Protein AF-A0A8T0J6B4-F1 (afdb_monomer)

Structure (mmCIF, N/CA/C/O backbone):
data_AF-A0A8T0J6B4-F1
#
_entry.id   AF-A0A8T0J6B4-F1
#
loop_
_atom_site.group_PDB
_atom_site.id
_atom_site.type_symbol
_atom_site.label_atom_id
_atom_site.label_alt_id
_atom_site.label_comp_id
_atom_site.label_asym_id
_atom_site.label_entity_id
_atom_site.label_seq_id
_atom_site.pdbx_PDB_ins_code
_atom_site.Cartn_x
_atom_site.Cartn_y
_atom_site.Cartn_z
_atom_site.occupancy
_atom_site.B_iso_or_equiv
_atom_site.auth_seq_id
_atom_site.auth_comp_id
_atom_site.auth_asym_id
_atom_site.auth_atom_id
_atom_site.pdbx_PDB_model_num
ATOM 1 N N . MET A 1 1 ? 11.870 6.674 -23.274 1.00 47.34 1 MET A N 1
ATOM 2 C CA . MET A 1 1 ? 11.902 7.677 -22.188 1.00 47.34 1 MET A CA 1
ATOM 3 C C . MET A 1 1 ? 10.990 7.134 -21.098 1.00 47.34 1 MET A C 1
ATOM 5 O O . MET A 1 1 ? 9.837 6.873 -21.409 1.00 47.34 1 MET A O 1
ATOM 9 N N . GLY A 1 2 ? 11.515 6.790 -19.918 1.00 70.38 2 GLY A N 1
ATOM 10 C CA . GLY A 1 2 ? 10.687 6.239 -18.832 1.00 70.38 2 GLY A CA 1
ATOM 11 C C . GLY A 1 2 ? 9.692 7.279 -18.310 1.00 70.38 2 GLY A C 1
ATOM 12 O O . GLY A 1 2 ? 9.923 8.473 -18.504 1.00 70.38 2 GLY A O 1
ATOM 13 N N . MET A 1 3 ? 8.598 6.838 -17.674 1.00 76.75 3 MET A N 1
ATOM 14 C CA . MET A 1 3 ? 7.660 7.770 -17.037 1.00 76.75 3 MET A CA 1
ATOM 15 C C . MET A 1 3 ? 8.405 8.673 -16.037 1.00 76.75 3 MET A C 1
ATOM 17 O O . MET A 1 3 ? 9.255 8.167 -15.290 1.00 76.75 3 MET A O 1
ATOM 21 N N . PRO A 1 4 ? 8.097 9.981 -15.999 1.00 87.19 4 PRO A N 1
ATOM 22 C CA . PRO A 1 4 ? 8.624 10.890 -14.990 1.00 87.19 4 PRO A CA 1
ATOM 23 C C . PRO A 1 4 ? 8.367 10.361 -13.578 1.00 87.19 4 PRO A C 1
ATOM 25 O O . PRO A 1 4 ? 7.331 9.759 -13.302 1.00 87.19 4 PRO A O 1
ATOM 28 N N . TRP A 1 5 ? 9.305 10.607 -12.662 1.00 82.38 5 TRP A N 1
ATOM 29 C CA . TRP A 1 5 ? 9.196 10.158 -11.269 1.00 82.38 5 TRP A CA 1
ATOM 30 C C . TRP A 1 5 ? 7.892 10.612 -10.594 1.00 82.38 5 TRP A C 1
ATOM 32 O O . TRP A 1 5 ? 7.262 9.844 -9.872 1.00 82.38 5 TRP A O 1
ATOM 42 N N . THR A 1 6 ? 7.447 11.833 -10.884 1.00 83.81 6 THR A N 1
ATOM 43 C CA . THR A 1 6 ? 6.193 12.378 -10.358 1.00 83.81 6 THR A CA 1
ATOM 44 C C . THR A 1 6 ? 4.976 11.596 -10.852 1.00 83.81 6 THR A C 1
ATOM 46 O O . THR A 1 6 ? 4.113 11.257 -10.051 1.00 83.81 6 THR A O 1
ATOM 49 N N . ASP A 1 7 ? 4.936 11.230 -12.135 1.00 84.94 7 ASP A N 1
ATOM 50 C CA . ASP A 1 7 ? 3.833 10.446 -12.705 1.00 84.94 7 ASP A CA 1
ATOM 51 C C . ASP A 1 7 ? 3.783 9.026 -12.126 1.00 84.94 7 ASP A C 1
ATOM 53 O O . ASP A 1 7 ? 2.703 8.476 -11.915 1.00 84.94 7 ASP A O 1
ATOM 57 N N . ARG A 1 8 ? 4.948 8.450 -11.792 1.00 84.50 8 ARG A N 1
ATOM 58 C CA . ARG A 1 8 ? 5.040 7.154 -11.096 1.00 84.50 8 ARG A CA 1
ATOM 59 C C . ARG A 1 8 ? 4.391 7.221 -9.710 1.00 84.50 8 ARG A C 1
ATOM 61 O O . ARG A 1 8 ? 3.646 6.317 -9.347 1.00 84.50 8 ARG A O 1
ATOM 68 N N . LEU A 1 9 ? 4.616 8.299 -8.955 1.00 83.62 9 LEU A N 1
ATOM 69 C CA . LEU A 1 9 ? 3.980 8.504 -7.646 1.00 83.62 9 LEU A CA 1
ATOM 70 C C . LEU A 1 9 ? 2.480 8.801 -7.761 1.00 83.62 9 LEU A C 1
ATOM 72 O O . LEU A 1 9 ? 1.694 8.306 -6.954 1.00 83.62 9 LEU A O 1
ATOM 76 N N . GLU A 1 10 ? 2.065 9.579 -8.763 1.00 84.56 10 GLU A N 1
ATOM 77 C CA . GLU A 1 10 ? 0.641 9.821 -9.016 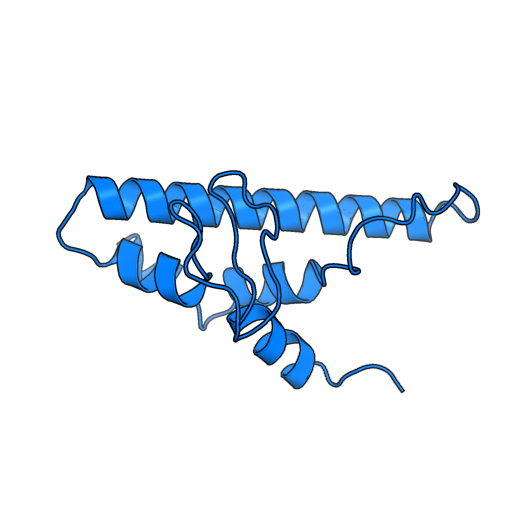1.00 84.56 10 GLU A CA 1
ATOM 78 C C . GLU A 1 10 ? -0.094 8.523 -9.360 1.00 84.56 10 GLU A C 1
ATOM 80 O O . GLU A 1 10 ? -1.209 8.314 -8.885 1.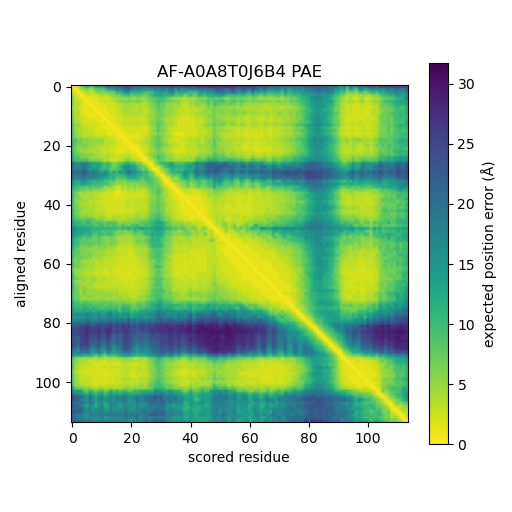00 84.56 10 GLU A O 1
ATOM 85 N N . ALA A 1 11 ? 0.541 7.610 -10.098 1.00 84.25 11 ALA A N 1
ATOM 86 C CA . ALA A 1 11 ? -0.034 6.304 -10.405 1.00 84.25 11 ALA A CA 1
ATOM 87 C C . ALA A 1 11 ? -0.302 5.461 -9.143 1.00 84.25 11 ALA A C 1
ATOM 89 O O . ALA A 1 11 ? -1.354 4.828 -9.049 1.00 84.25 11 ALA A O 1
ATOM 90 N N . VAL A 1 12 ? 0.592 5.502 -8.146 1.00 85.31 12 VAL A N 1
ATOM 91 C CA . VAL A 1 12 ? 0.457 4.739 -6.886 1.00 85.31 12 VAL A CA 1
ATOM 92 C C . VAL A 1 12 ? -0.806 5.116 -6.110 1.00 85.31 12 VAL A C 1
ATOM 94 O O . VAL A 1 12 ? -1.404 4.263 -5.458 1.00 85.31 12 VAL A O 1
ATOM 97 N N . LYS A 1 13 ? -1.279 6.364 -6.212 1.00 85.00 13 LYS A N 1
ATOM 98 C CA . LYS A 1 13 ? -2.524 6.796 -5.547 1.00 85.00 13 LYS A CA 1
ATOM 99 C C . LYS A 1 13 ? -3.746 5.995 -5.994 1.00 85.00 13 LYS A C 1
ATOM 101 O O . LYS A 1 13 ? -4.724 5.916 -5.256 1.00 85.00 13 LYS A O 1
ATOM 106 N N . PHE A 1 14 ? -3.690 5.431 -7.197 1.00 84.62 14 PHE A N 1
ATOM 107 C CA . PHE A 1 14 ? -4.763 4.640 -7.788 1.00 84.62 14 PHE A CA 1
ATOM 108 C C . PHE A 1 14 ? -4.564 3.134 -7.603 1.00 84.62 14 PHE A C 1
ATOM 110 O O . PHE A 1 14 ? -5.380 2.354 -8.096 1.00 84.62 14 PHE A O 1
ATOM 117 N N . TYR A 1 15 ? -3.502 2.715 -6.907 1.00 86.75 15 TYR A N 1
ATOM 118 C CA . TYR A 1 15 ? -3.291 1.312 -6.583 1.00 86.75 15 TYR A CA 1
ATOM 119 C C . TYR A 1 15 ? -4.232 0.917 -5.454 1.00 86.75 15 TYR A C 1
ATOM 121 O O . TYR A 1 15 ? -4.296 1.563 -4.407 1.00 86.75 15 TYR A O 1
ATOM 129 N N . VAL A 1 16 ? -4.969 -0.155 -5.699 1.00 87.19 16 VAL A N 1
ATOM 130 C CA . VAL A 1 16 ? -5.878 -0.790 -4.760 1.00 87.19 16 VAL A CA 1
ATOM 131 C C . VAL A 1 16 ? -5.172 -2.027 -4.238 1.00 87.19 16 VAL A C 1
ATOM 133 O O . VAL A 1 16 ? -4.806 -2.904 -5.021 1.00 87.19 16 VAL A O 1
ATOM 136 N N . PHE A 1 17 ? -4.990 -2.085 -2.926 1.00 87.50 17 PHE A N 1
ATOM 137 C CA . PHE A 1 17 ? -4.306 -3.169 -2.243 1.00 87.50 17 PHE A CA 1
ATOM 138 C C . PHE A 1 17 ? -5.304 -4.009 -1.457 1.00 87.50 17 PHE A C 1
ATOM 140 O O . PHE A 1 17 ? -6.237 -3.468 -0.861 1.00 87.50 17 PHE A O 1
ATOM 147 N N . ASP A 1 18 ? -5.119 -5.323 -1.464 1.00 87.75 18 ASP A N 1
ATOM 148 C CA . ASP A 1 18 ? -5.806 -6.227 -0.542 1.00 87.75 18 ASP A CA 1
ATOM 149 C C . ASP A 1 18 ? -5.116 -6.228 0.840 1.00 87.75 18 ASP A C 1
ATOM 151 O O . ASP A 1 18 ? -4.021 -5.685 0.973 1.00 87.75 18 ASP A O 1
ATOM 155 N N . LEU A 1 19 ? -5.734 -6.825 1.864 1.00 85.25 19 LEU A N 1
ATOM 156 C CA . LEU A 1 19 ? -5.191 -6.878 3.232 1.00 85.25 19 LEU A CA 1
ATOM 157 C C . LEU A 1 19 ? -3.819 -7.576 3.341 1.00 85.25 19 LEU A C 1
ATOM 159 O O . LEU A 1 19 ? -3.042 -7.218 4.223 1.00 85.25 19 LEU A O 1
ATOM 163 N N . ASP A 1 20 ? -3.485 -8.497 2.435 1.00 85.88 20 ASP A N 1
ATOM 164 C CA . ASP A 1 20 ? -2.156 -9.115 2.301 1.00 85.88 20 ASP A CA 1
ATOM 165 C C . ASP A 1 20 ? -1.131 -8.214 1.573 1.00 85.88 20 ASP A C 1
ATOM 167 O O . ASP A 1 20 ? 0.028 -8.593 1.370 1.00 85.88 20 ASP A O 1
ATOM 171 N N . GLY A 1 21 ? -1.532 -7.004 1.172 1.00 83.00 21 GLY A N 1
ATOM 172 C CA . GLY A 1 21 ? -0.678 -6.012 0.523 1.00 83.00 21 GLY A CA 1
ATOM 173 C C . GLY A 1 21 ? -0.426 -6.267 -0.963 1.00 83.00 21 GLY A C 1
ATOM 174 O O . GLY A 1 21 ? 0.444 -5.615 -1.548 1.00 83.00 21 GLY A O 1
ATOM 175 N N . ASN A 1 22 ? -1.153 -7.193 -1.600 1.00 85.94 22 ASN A N 1
ATOM 176 C CA . ASN A 1 22 ? -1.036 -7.415 -3.040 1.00 85.94 22 ASN A CA 1
ATOM 177 C C . ASN A 1 22 ? -1.839 -6.359 -3.804 1.00 85.94 22 ASN A C 1
ATOM 179 O O . ASN A 1 22 ? -2.876 -5.880 -3.344 1.00 85.94 22 ASN A O 1
ATOM 183 N N . VAL A 1 23 ? -1.370 -6.000 -4.999 1.00 85.38 23 VAL A N 1
ATOM 184 C CA . VAL A 1 23 ? -2.076 -5.052 -5.864 1.00 85.38 23 VAL A CA 1
ATOM 185 C C . VAL A 1 23 ? -3.269 -5.762 -6.497 1.00 85.38 23 VAL A C 1
ATOM 187 O O . VAL A 1 23 ? -3.129 -6.526 -7.444 1.00 85.38 23 VAL A O 1
ATOM 190 N N . ALA A 1 24 ? -4.462 -5.498 -5.974 1.00 82.81 24 ALA A N 1
ATOM 191 C CA . ALA A 1 24 ? -5.711 -6.025 -6.511 1.00 82.81 24 ALA A CA 1
ATOM 192 C C . ALA A 1 24 ? -6.130 -5.297 -7.799 1.00 82.81 24 ALA A C 1
AT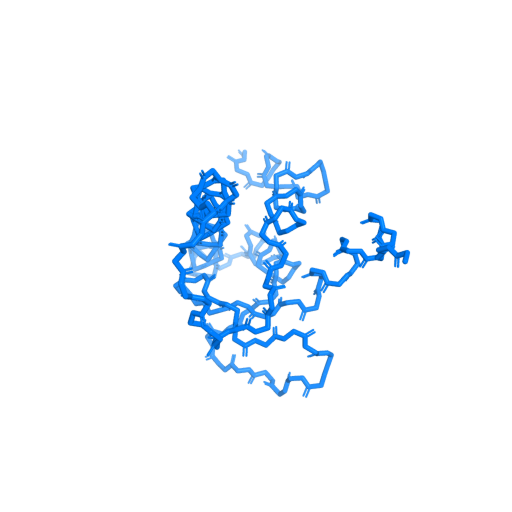OM 194 O O . ALA A 1 24 ? -6.762 -5.892 -8.673 1.00 82.81 24 ALA A O 1
ATOM 195 N N . ALA A 1 25 ? -5.795 -4.006 -7.925 1.00 81.75 25 ALA A N 1
ATOM 196 C CA . ALA A 1 25 ? -6.016 -3.236 -9.146 1.00 81.75 25 ALA A CA 1
ATOM 197 C C . ALA A 1 25 ? -5.161 -1.961 -9.210 1.00 81.75 25 ALA A C 1
ATOM 199 O O . ALA A 1 25 ? -4.780 -1.401 -8.189 1.00 81.75 25 ALA A O 1
ATOM 200 N N . THR A 1 26 ? -4.921 -1.451 -10.419 1.00 73.69 26 THR A N 1
ATOM 201 C CA . THR A 1 26 ? -4.123 -0.233 -10.674 1.00 73.69 26 THR A CA 1
ATOM 202 C C . THR A 1 26 ? -4.915 0.892 -11.359 1.00 73.69 26 THR A C 1
ATOM 204 O O . THR A 1 26 ? -4.359 1.945 -11.668 1.00 73.69 26 THR A O 1
ATOM 207 N N . HIS A 1 27 ? -6.217 0.696 -11.619 1.00 62.38 27 HIS A N 1
ATOM 208 C CA . HIS A 1 27 ? -7.043 1.619 -12.408 1.00 62.38 27 HIS A CA 1
ATOM 209 C C . HIS A 1 27 ? -8.170 2.293 -11.605 1.00 62.38 27 HIS A C 1
ATOM 211 O O . HIS A 1 27 ? -8.893 1.646 -10.848 1.00 62.38 27 HIS A O 1
ATOM 217 N N . HIS A 1 28 ? -8.427 3.571 -11.927 1.00 50.75 28 HIS A N 1
ATOM 218 C CA . HIS A 1 28 ? -9.543 4.420 -11.456 1.00 50.75 28 HIS A CA 1
ATOM 219 C C . HIS A 1 28 ? -10.945 3.777 -11.561 1.00 50.75 28 HIS A C 1
ATOM 221 O O . HIS A 1 28 ? -11.866 4.176 -10.855 1.00 50.75 28 HIS A O 1
ATOM 227 N N . LYS A 1 29 ? -11.149 2.800 -12.456 1.00 47.34 29 LYS A N 1
ATOM 228 C CA . LYS A 1 29 ? -12.457 2.155 -12.692 1.00 47.34 29 LYS A CA 1
ATOM 229 C C . LYS A 1 29 ? -12.661 0.850 -11.919 1.00 47.34 29 LYS A C 1
ATOM 231 O O . LYS A 1 29 ? -13.525 0.051 -12.280 1.00 47.34 29 LYS A O 1
ATOM 236 N N . SER A 1 30 ? -11.882 0.614 -10.874 1.00 49.25 30 SER A N 1
ATOM 237 C CA . SER A 1 30 ? -12.014 -0.606 -10.084 1.00 49.25 30 SER A CA 1
ATOM 238 C C . SER A 1 30 ? -13.198 -0.451 -9.137 1.00 49.25 30 SER A C 1
ATOM 240 O O . SER A 1 30 ? -13.160 0.308 -8.172 1.00 49.25 30 SER A O 1
ATOM 242 N N . LYS A 1 31 ? -14.295 -1.136 -9.473 1.00 50.50 31 LYS A N 1
ATOM 243 C CA . LYS A 1 31 ? -15.443 -1.382 -8.593 1.00 50.50 31 LYS A CA 1
ATOM 244 C C . LYS A 1 31 ? -14.894 -1.711 -7.201 1.00 50.50 31 LYS A C 1
ATOM 246 O O . LYS A 1 31 ? -14.064 -2.611 -7.129 1.00 50.50 31 LYS A O 1
ATOM 251 N N . ARG A 1 32 ? -15.297 -0.976 -6.149 1.00 55.97 32 ARG A N 1
ATOM 25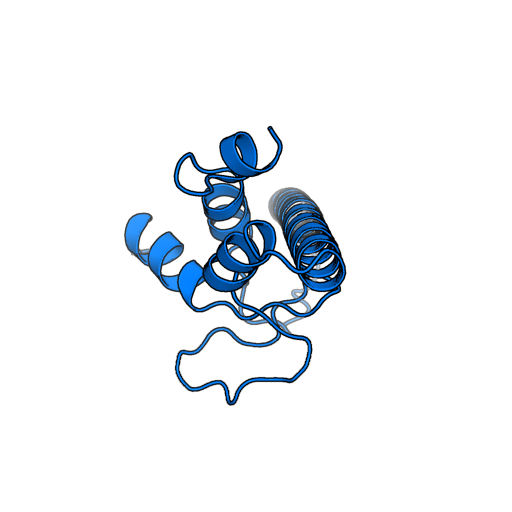2 C CA . ARG A 1 32 ? -14.827 -1.208 -4.766 1.00 55.97 32 ARG A CA 1
ATOM 253 C C . ARG A 1 32 ? -14.814 -2.708 -4.495 1.00 55.97 32 ARG A C 1
ATOM 255 O O . ARG A 1 32 ? -15.880 -3.322 -4.420 1.00 55.97 32 ARG A O 1
ATOM 262 N N . VAL A 1 33 ? -13.618 -3.279 -4.410 1.00 67.06 33 VAL A N 1
ATOM 263 C CA . VAL A 1 33 ? -13.453 -4.676 -4.034 1.00 67.06 33 VAL A CA 1
ATOM 264 C C . VAL A 1 33 ? -13.571 -4.691 -2.510 1.00 67.06 33 VAL A C 1
ATOM 266 O O . VAL A 1 33 ? -12.829 -3.964 -1.847 1.00 67.06 33 VAL A O 1
ATOM 269 N N . PRO A 1 34 ? -14.558 -5.397 -1.935 1.00 69.69 34 PRO A N 1
ATOM 270 C CA . PRO A 1 34 ? -14.706 -5.454 -0.487 1.00 69.69 34 PRO A CA 1
ATOM 271 C C . PRO A 1 34 ? -13.436 -6.052 0.128 1.00 69.69 34 PRO A C 1
ATOM 273 O O . PRO A 1 34 ? -12.980 -7.102 -0.312 1.00 69.69 34 PRO A O 1
ATOM 276 N N . GLY A 1 35 ? -12.866 -5.367 1.122 1.00 75.75 35 GLY A N 1
ATOM 277 C CA . GLY A 1 35 ? -11.595 -5.758 1.740 1.00 75.75 35 GLY A CA 1
ATOM 278 C C . GLY A 1 35 ? -10.341 -5.244 1.025 1.00 75.75 35 GLY A C 1
ATOM 279 O O . GLY A 1 35 ? -9.243 -5.608 1.430 1.00 75.75 35 GLY A O 1
ATOM 280 N N . CYS A 1 36 ? -10.471 -4.392 0.003 1.00 83.25 36 CYS A N 1
ATOM 281 C CA . CYS A 1 36 ? -9.331 -3.725 -0.620 1.00 83.25 36 CYS A CA 1
ATOM 282 C C . CYS A 1 36 ? -9.425 -2.204 -0.481 1.00 83.25 36 CYS A C 1
ATOM 284 O O . CYS A 1 36 ? -10.509 -1.623 -0.581 1.00 83.25 36 CYS A O 1
ATOM 286 N N . TYR A 1 37 ? -8.278 -1.554 -0.301 1.00 85.31 37 TYR A N 1
ATOM 287 C CA . TYR A 1 37 ? -8.190 -0.116 -0.074 1.00 85.31 37 TYR A CA 1
ATOM 288 C C . TYR A 1 37 ? -7.007 0.481 -0.828 1.00 85.31 37 TYR A C 1
ATOM 290 O O . TYR A 1 37 ? -5.984 -0.168 -1.045 1.00 85.31 37 TYR A O 1
ATOM 298 N N . THR A 1 38 ? -7.130 1.745 -1.214 1.00 88.88 38 THR A N 1
ATOM 299 C CA . THR A 1 38 ? -5.971 2.517 -1.672 1.00 88.88 38 THR A CA 1
ATOM 300 C C . THR A 1 38 ? -5.124 2.967 -0.479 1.00 88.88 38 THR A C 1
ATOM 302 O O . THR A 1 38 ? -5.643 3.155 0.623 1.00 88.88 38 THR A O 1
ATOM 305 N N . LEU A 1 39 ? -3.823 3.206 -0.684 1.00 85.25 39 LEU A N 1
ATOM 306 C CA . LEU A 1 39 ? -2.966 3.812 0.347 1.00 85.25 39 LEU A CA 1
ATOM 307 C C . LEU A 1 39 ? -3.556 5.117 0.929 1.00 85.25 39 LEU A C 1
ATOM 309 O O . LEU A 1 39 ? -3.646 5.217 2.152 1.00 85.25 39 LEU A O 1
ATOM 313 N N . PRO A 1 40 ? -4.027 6.099 0.129 1.00 85.19 40 PRO A N 1
ATOM 314 C CA . PRO A 1 40 ? -4.673 7.295 0.673 1.00 85.19 40 PRO A CA 1
ATOM 315 C C . PRO A 1 40 ? -5.949 7.021 1.480 1.00 85.19 40 PRO A C 1
ATOM 317 O O . PRO A 1 40 ? -6.244 7.769 2.413 1.00 85.19 40 PRO A O 1
ATOM 320 N N . GLU A 1 41 ? -6.721 5.983 1.150 1.00 85.00 41 GLU A N 1
ATOM 321 C CA . GLU A 1 41 ? -7.866 5.569 1.969 1.00 85.00 41 GLU A CA 1
ATOM 322 C C . GLU A 1 41 ? -7.416 4.936 3.286 1.00 85.00 41 GLU A C 1
ATOM 324 O O . GLU A 1 41 ? -7.932 5.318 4.334 1.00 85.00 41 GLU A O 1
ATOM 329 N N . ALA A 1 42 ? -6.420 4.048 3.254 1.00 85.38 42 ALA A N 1
ATOM 330 C CA . ALA A 1 42 ? -5.863 3.414 4.446 1.00 85.38 42 ALA A CA 1
ATOM 331 C C . ALA A 1 42 ? -5.367 4.459 5.461 1.00 85.38 42 ALA A C 1
ATOM 333 O O . ALA A 1 42 ? -5.720 4.407 6.632 1.00 85.38 42 ALA A O 1
ATOM 334 N N . ILE A 1 43 ? -4.657 5.495 5.009 1.00 83.00 43 ILE A N 1
ATOM 335 C CA . ILE A 1 43 ? -4.180 6.588 5.881 1.00 83.00 43 ILE A CA 1
ATOM 336 C C . ILE A 1 43 ? -5.336 7.384 6.497 1.00 83.00 43 ILE A C 1
ATOM 338 O O . ILE A 1 43 ? -5.255 7.864 7.624 1.00 83.00 43 ILE A O 1
ATOM 342 N N . LYS A 1 44 ? -6.438 7.573 5.765 1.00 84.19 44 LYS A N 1
ATOM 343 C CA . LYS A 1 44 ? -7.626 8.218 6.344 1.00 84.19 44 LYS A CA 1
ATOM 344 C C . LYS A 1 44 ? -8.268 7.317 7.398 1.00 84.19 44 LYS A C 1
ATOM 346 O O . LYS A 1 44 ? -8.748 7.818 8.413 1.00 84.19 44 LYS A O 1
ATOM 351 N N . LEU A 1 45 ? -8.247 6.003 7.180 1.00 82.81 45 LEU A N 1
ATOM 352 C CA . LEU A 1 45 ? -8.781 5.015 8.115 1.00 82.81 45 LEU A CA 1
ATOM 353 C C . LEU A 1 45 ? -7.955 4.912 9.403 1.00 82.81 45 LEU A C 1
ATOM 355 O O . LEU A 1 45 ? -8.554 4.775 10.465 1.00 82.81 45 LEU A O 1
ATOM 359 N N . THR A 1 46 ? -6.633 5.122 9.367 1.00 80.50 46 THR A N 1
ATOM 360 C CA . THR A 1 46 ? -5.824 5.202 10.604 1.00 80.50 46 THR A CA 1
ATOM 361 C C . THR A 1 46 ? -6.232 6.364 11.516 1.00 80.50 46 THR A C 1
ATOM 363 O O . THR A 1 46 ? -5.885 6.368 12.689 1.00 80.50 46 THR A O 1
ATOM 366 N N . ARG A 1 47 ? -6.981 7.350 11.005 1.00 76.81 47 ARG A N 1
ATOM 367 C CA . ARG A 1 47 ? -7.536 8.479 11.775 1.00 76.81 47 ARG A CA 1
ATOM 368 C C . ARG A 1 47 ? -9.020 8.322 12.109 1.00 76.81 47 ARG A C 1
ATOM 370 O O . ARG A 1 47 ? -9.634 9.257 12.620 1.00 76.81 47 ARG A O 1
ATOM 377 N N . SER A 1 48 ? -9.625 7.185 11.775 1.00 77.44 48 SER A N 1
ATOM 378 C CA . SER A 1 48 ? -11.041 6.938 12.063 1.00 77.44 48 SER A CA 1
ATOM 379 C C . SER A 1 48 ? -11.255 6.718 13.555 1.00 77.44 48 SER A C 1
ATOM 381 O O . SER A 1 48 ? -10.377 6.211 14.233 1.00 77.44 48 SER A O 1
ATOM 383 N N . ALA A 1 49 ? -12.424 7.074 14.086 1.00 73.94 49 ALA A N 1
ATOM 384 C CA . ALA A 1 49 ? -12.746 6.855 15.503 1.00 73.94 49 ALA A CA 1
ATOM 385 C C . ALA A 1 49 ? -12.967 5.367 15.855 1.00 73.94 49 ALA A C 1
ATOM 387 O O . ALA A 1 49 ? -13.071 5.013 17.027 1.00 73.94 49 ALA A O 1
ATOM 388 N N . ASP A 1 50 ? -13.059 4.506 14.841 1.00 82.88 50 ASP A N 1
ATOM 389 C CA . ASP A 1 50 ? -13.300 3.076 14.975 1.00 82.88 50 ASP A CA 1
ATOM 390 C C . ASP A 1 50 ? -11.970 2.307 15.051 1.00 82.88 50 ASP A C 1
ATOM 392 O O . ASP A 1 50 ? -11.210 2.251 14.082 1.00 82.88 50 ASP A O 1
ATOM 396 N N . LEU A 1 51 ? -11.690 1.711 16.214 1.00 79.50 51 LEU A N 1
ATOM 397 C CA . LEU A 1 51 ? -10.449 0.971 16.473 1.00 79.50 51 LEU A CA 1
ATOM 398 C C . LEU A 1 51 ? -10.271 -0.240 15.544 1.00 79.50 51 LEU A C 1
ATOM 400 O O . LEU A 1 51 ? -9.142 -0.577 15.201 1.00 79.50 51 LEU A O 1
ATOM 404 N N . SER A 1 52 ? -11.361 -0.871 15.096 1.00 80.12 52 SER A N 1
ATOM 405 C CA . SER A 1 52 ? -11.281 -1.994 14.157 1.00 80.12 52 SER A CA 1
ATOM 406 C C . SER A 1 52 ? -10.867 -1.525 12.765 1.00 80.12 52 SER A C 1
ATOM 408 O O . SER A 1 52 ? -10.142 -2.233 12.067 1.00 80.12 52 SER A O 1
ATOM 410 N N . GLN A 1 53 ? -11.312 -0.336 12.354 1.00 80.31 53 GLN A N 1
ATOM 411 C CA . GLN A 1 53 ? -10.895 0.269 11.089 1.00 80.31 53 GLN A CA 1
ATOM 412 C C . GLN A 1 53 ? -9.451 0.771 11.141 1.00 80.31 53 GLN A C 1
ATOM 414 O O . GLN A 1 53 ? -8.737 0.649 10.146 1.00 80.31 53 GLN A O 1
ATOM 419 N N . GLN A 1 54 ? -9.015 1.300 12.288 1.00 84.50 54 GLN A N 1
ATOM 420 C CA . GLN A 1 54 ? -7.620 1.691 12.490 1.00 84.50 54 GLN A CA 1
ATOM 421 C C . GLN A 1 54 ? -6.677 0.488 12.396 1.00 84.50 54 GLN A C 1
ATOM 423 O O . GLN A 1 54 ? -5.685 0.556 11.672 1.00 84.50 54 GLN A O 1
ATOM 428 N N . ASP A 1 55 ? -6.998 -0.610 13.086 1.00 83.81 55 ASP A N 1
ATOM 429 C CA . ASP A 1 55 ? -6.179 -1.825 13.093 1.00 83.81 55 ASP A CA 1
ATOM 430 C C . ASP A 1 55 ? -6.052 -2.424 11.684 1.00 83.81 55 ASP A C 1
ATOM 432 O O . ASP A 1 55 ? -4.945 -2.634 11.190 1.00 83.81 55 ASP A O 1
ATOM 436 N N . ALA A 1 56 ? -7.174 -2.559 10.967 1.00 83.12 56 ALA A N 1
ATOM 437 C CA . ALA A 1 56 ? -7.180 -3.037 9.585 1.00 83.12 56 ALA A CA 1
ATOM 438 C C . ALA A 1 56 ? -6.358 -2.140 8.639 1.00 83.12 56 ALA A C 1
ATOM 440 O O . ALA A 1 56 ? -5.657 -2.636 7.756 1.00 83.12 56 ALA A O 1
ATOM 441 N N . ALA A 1 57 ? -6.416 -0.820 8.825 1.00 84.75 57 ALA A N 1
ATOM 442 C CA . ALA A 1 57 ? -5.647 0.125 8.024 1.00 84.75 57 ALA A CA 1
ATOM 443 C C . ALA A 1 57 ? -4.140 0.053 8.305 1.00 84.75 57 ALA A C 1
ATOM 445 O O . ALA A 1 57 ? -3.339 0.102 7.372 1.00 84.75 57 ALA A O 1
ATOM 446 N N . LEU A 1 58 ? -3.747 -0.088 9.573 1.00 85.50 58 LEU A N 1
ATOM 447 C CA . LEU A 1 58 ? -2.349 -0.260 9.966 1.00 85.50 58 LEU A CA 1
ATOM 448 C C . LEU A 1 58 ? -1.783 -1.587 9.449 1.00 85.50 58 LEU A C 1
ATOM 450 O O . LEU A 1 58 ? -0.681 -1.598 8.898 1.00 85.50 58 LEU A O 1
ATOM 454 N N . LEU A 1 59 ? -2.548 -2.676 9.565 1.00 88.25 59 LEU A N 1
ATOM 455 C CA . LEU A 1 59 ? -2.182 -3.990 9.032 1.00 88.25 59 LEU A CA 1
ATOM 456 C C . LEU A 1 59 ? -1.966 -3.943 7.520 1.00 88.25 59 LEU A C 1
ATOM 458 O O . LEU A 1 59 ? -0.936 -4.407 7.035 1.00 88.25 59 LEU A O 1
ATOM 462 N N . LEU A 1 60 ? -2.883 -3.310 6.786 1.00 87.81 60 LEU A N 1
ATOM 463 C CA . LEU A 1 60 ? -2.747 -3.120 5.346 1.00 87.81 60 LEU A CA 1
ATOM 464 C C . LEU A 1 60 ? -1.471 -2.348 4.991 1.00 87.81 60 LEU A C 1
ATOM 466 O O . LEU A 1 60 ? -0.717 -2.757 4.112 1.00 87.81 60 LEU A O 1
ATOM 470 N N . ILE A 1 61 ? -1.212 -1.227 5.668 1.00 87.12 61 ILE A N 1
ATOM 471 C CA . ILE A 1 61 ? -0.022 -0.408 5.411 1.00 87.12 61 ILE A CA 1
ATOM 472 C C . ILE A 1 61 ? 1.254 -1.215 5.684 1.00 87.12 61 ILE A C 1
ATOM 474 O O . ILE A 1 61 ? 2.190 -1.169 4.883 1.00 87.12 61 ILE A O 1
ATOM 478 N N . ALA A 1 62 ? 1.288 -1.986 6.773 1.00 88.31 62 ALA A N 1
ATOM 479 C CA . ALA A 1 62 ? 2.406 -2.867 7.090 1.00 88.31 62 ALA A CA 1
ATOM 480 C C . ALA A 1 62 ? 2.612 -3.943 6.011 1.00 88.31 62 ALA A C 1
ATOM 482 O O . ALA A 1 62 ? 3.744 -4.158 5.573 1.00 88.31 62 ALA A O 1
ATOM 483 N N . ALA A 1 63 ? 1.533 -4.567 5.531 1.00 89.12 63 ALA A N 1
ATOM 484 C CA . ALA A 1 63 ? 1.581 -5.572 4.474 1.00 89.12 63 ALA A CA 1
ATOM 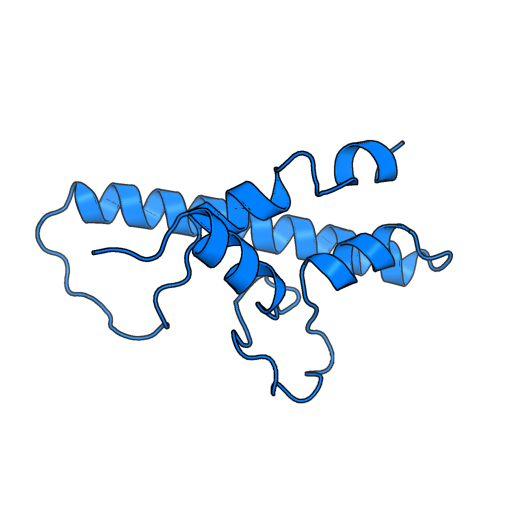485 C C . ALA A 1 63 ? 2.089 -4.991 3.143 1.00 89.12 63 ALA A C 1
ATOM 487 O O . ALA A 1 63 ? 2.978 -5.569 2.515 1.00 89.12 63 ALA A O 1
ATOM 488 N N . VAL A 1 64 ? 1.609 -3.807 2.742 1.00 89.00 64 VAL A N 1
ATOM 489 C CA . VAL A 1 64 ? 2.076 -3.108 1.530 1.00 89.00 64 VAL A CA 1
ATOM 490 C C . VAL A 1 64 ? 3.557 -2.741 1.633 1.00 89.00 64 VAL A C 1
ATOM 492 O O . VAL A 1 64 ? 4.304 -2.928 0.673 1.00 89.00 64 VAL A O 1
ATOM 495 N N . LEU A 1 65 ? 4.014 -2.255 2.791 1.00 88.19 65 LEU A N 1
ATOM 496 C CA . LEU A 1 65 ? 5.431 -1.957 3.019 1.00 88.19 65 LEU A CA 1
ATOM 497 C C . LEU A 1 65 ? 6.295 -3.220 2.954 1.00 88.19 65 LEU A C 1
ATOM 499 O O . LEU A 1 65 ? 7.359 -3.196 2.334 1.00 88.19 65 LEU A O 1
ATOM 503 N N . TYR A 1 66 ? 5.832 -4.320 3.548 1.00 89.06 66 TYR A N 1
ATOM 504 C CA . TYR A 1 66 ? 6.518 -5.608 3.491 1.00 89.06 66 TYR A CA 1
ATOM 505 C C . TYR A 1 66 ? 6.652 -6.104 2.045 1.00 89.06 66 TYR A C 1
ATOM 507 O O . TYR A 1 66 ? 7.755 -6.425 1.603 1.00 89.06 66 TYR A O 1
ATOM 515 N N . LYS A 1 67 ? 5.559 -6.066 1.273 1.00 86.69 67 LYS A N 1
ATOM 516 C CA . LYS A 1 67 ? 5.548 -6.416 -0.156 1.00 86.69 67 LYS A CA 1
ATOM 517 C C . LYS A 1 67 ? 6.441 -5.508 -0.991 1.00 86.69 67 LYS A C 1
ATOM 519 O O . LYS A 1 67 ? 7.120 -5.986 -1.894 1.00 86.69 67 LYS A O 1
ATOM 524 N N . ALA A 1 68 ? 6.493 -4.217 -0.675 1.00 87.00 68 ALA A N 1
ATOM 525 C CA . ALA A 1 68 ? 7.371 -3.290 -1.371 1.00 87.00 68 ALA A CA 1
ATOM 526 C C . ALA A 1 68 ? 8.856 -3.587 -1.107 1.00 87.00 68 ALA A C 1
ATOM 528 O O . ALA A 1 68 ? 9.660 -3.518 -2.033 1.00 87.00 68 ALA A O 1
ATOM 529 N N . ILE A 1 69 ? 9.226 -3.966 0.122 1.00 86.25 69 ILE A N 1
ATOM 530 C CA . ILE A 1 69 ? 10.595 -4.397 0.449 1.00 86.25 69 ILE A CA 1
ATOM 531 C C . ILE A 1 69 ? 10.940 -5.699 -0.281 1.00 86.25 69 ILE A C 1
ATOM 533 O O . ILE A 1 69 ? 11.997 -5.772 -0.907 1.00 86.25 69 ILE A O 1
ATOM 537 N N . ASP A 1 70 ? 10.050 -6.693 -0.241 1.00 85.31 70 ASP A N 1
ATOM 538 C CA . ASP A 1 70 ? 10.230 -7.979 -0.928 1.00 85.31 70 ASP A CA 1
ATOM 539 C C . ASP A 1 70 ? 10.388 -7.787 -2.446 1.00 85.31 70 ASP A C 1
ATOM 541 O O . ASP A 1 70 ? 11.363 -8.245 -3.046 1.00 85.31 70 ASP A O 1
ATOM 545 N N . GLY A 1 71 ? 9.513 -6.982 -3.057 1.00 82.50 71 GLY A N 1
ATOM 546 C CA . GLY A 1 71 ? 9.578 -6.635 -4.475 1.00 82.50 71 GLY A CA 1
ATOM 547 C C . GLY A 1 71 ? 10.858 -5.886 -4.861 1.00 82.50 71 GLY A C 1
ATOM 548 O O . GLY A 1 71 ? 11.454 -6.172 -5.901 1.00 82.50 71 GLY A O 1
ATOM 549 N N . LEU A 1 72 ? 11.339 -4.970 -4.013 1.00 82.38 72 LEU A N 1
ATOM 550 C CA . LEU A 1 72 ? 12.619 -4.284 -4.219 1.00 82.38 72 LEU A CA 1
AT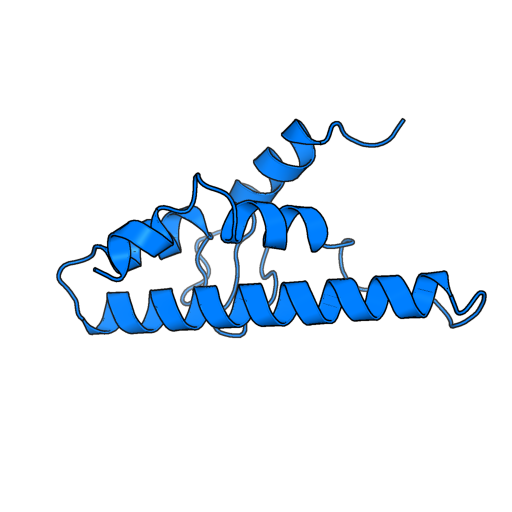OM 551 C C . LEU A 1 72 ? 13.810 -5.247 -4.129 1.00 82.38 72 LEU A C 1
ATOM 553 O O . LEU A 1 72 ? 14.719 -5.169 -4.957 1.00 82.38 72 LEU A O 1
ATOM 557 N N . GLN A 1 73 ? 13.811 -6.165 -3.159 1.00 80.81 73 GLN A N 1
ATOM 558 C CA . GLN A 1 73 ? 14.856 -7.182 -3.012 1.00 80.81 73 GLN A CA 1
ATOM 559 C C . GLN A 1 73 ? 14.872 -8.144 -4.204 1.00 80.81 73 GLN A C 1
ATOM 561 O O . GLN A 1 73 ? 15.937 -8.392 -4.774 1.00 80.81 73 GLN A O 1
ATOM 566 N N . ALA A 1 74 ? 13.705 -8.616 -4.645 1.00 76.62 74 ALA A N 1
ATOM 567 C CA . ALA A 1 74 ? 13.572 -9.452 -5.833 1.00 76.62 74 ALA A CA 1
ATOM 568 C C . ALA A 1 74 ? 14.100 -8.742 -7.092 1.00 76.62 74 ALA A C 1
ATOM 570 O O . ALA A 1 74 ? 14.840 -9.343 -7.872 1.00 76.62 74 ALA A O 1
ATOM 571 N N . GLN A 1 75 ? 13.808 -7.446 -7.257 1.00 69.56 75 GLN A N 1
ATOM 572 C CA . GLN A 1 75 ? 14.297 -6.642 -8.383 1.00 69.56 75 GLN A CA 1
ATOM 573 C C . GLN A 1 75 ? 15.823 -6.423 -8.346 1.00 69.56 75 GLN A C 1
ATOM 575 O O . GLN A 1 75 ? 16.474 -6.363 -9.392 1.00 69.56 75 GLN A O 1
ATOM 580 N N . GLN A 1 76 ? 16.426 -6.312 -7.158 1.00 65.50 76 GLN A N 1
ATOM 581 C CA . GLN A 1 76 ? 17.887 -6.247 -7.001 1.00 65.50 76 GLN A CA 1
ATOM 582 C C . GLN A 1 76 ? 18.550 -7.587 -7.357 1.00 65.50 76 GLN A C 1
ATOM 584 O O . GLN A 1 76 ? 19.554 -7.618 -8.070 1.00 65.50 76 GLN A O 1
ATOM 589 N N . LEU A 1 77 ? 17.962 -8.704 -6.919 1.00 60.75 77 LEU A N 1
ATOM 590 C CA . LEU A 1 77 ? 18.462 -10.049 -7.211 1.00 60.75 77 LEU A CA 1
ATOM 591 C C . LEU A 1 77 ? 18.324 -10.410 -8.699 1.00 60.75 77 LEU A C 1
ATOM 593 O O . LEU A 1 77 ? 19.243 -11.001 -9.267 1.00 60.75 77 LEU A O 1
ATOM 597 N N . SER A 1 78 ? 17.236 -10.001 -9.360 1.00 57.78 78 SER A N 1
ATOM 598 C CA . SER A 1 78 ? 17.040 -10.206 -10.803 1.00 57.78 78 SER A CA 1
ATOM 599 C C . SER A 1 78 ? 17.967 -9.336 -11.656 1.00 57.78 78 SER A C 1
ATOM 601 O O . SER A 1 78 ? 18.406 -9.762 -12.720 1.00 57.78 78 SER A O 1
ATOM 603 N N . SER A 1 79 ? 18.313 -8.134 -11.186 1.00 56.47 79 SER A N 1
ATOM 604 C CA . SER A 1 79 ? 19.268 -7.251 -11.873 1.00 56.47 79 SER A CA 1
ATOM 605 C C . SER A 1 79 ? 20.697 -7.807 -11.829 1.00 56.47 79 SER A C 1
ATOM 607 O O . SER A 1 79 ? 21.454 -7.641 -12.786 1.00 56.47 79 SER A O 1
ATOM 609 N N . ASN A 1 80 ? 21.048 -8.514 -10.748 1.00 53.25 80 ASN A N 1
ATOM 610 C CA . ASN A 1 80 ? 22.347 -9.174 -10.585 1.00 53.25 80 ASN A CA 1
ATOM 611 C C . ASN A 1 80 ? 22.409 -10.561 -11.247 1.00 53.25 80 ASN A C 1
ATOM 613 O O . ASN A 1 80 ? 23.487 -11.010 -11.634 1.00 53.25 80 ASN A O 1
ATOM 617 N N . SER A 1 81 ? 21.267 -11.229 -11.413 1.00 47.81 81 SER A N 1
ATOM 618 C CA . SER A 1 81 ? 21.142 -12.500 -12.123 1.00 47.81 81 SER A CA 1
ATOM 619 C C . SER A 1 81 ? 20.657 -12.257 -13.551 1.00 47.81 81 SER A C 1
ATOM 621 O O . SER A 1 81 ? 19.470 -12.351 -13.866 1.00 47.81 81 SER A O 1
ATOM 623 N N . ARG A 1 82 ? 21.581 -11.936 -14.463 1.00 47.41 82 ARG A N 1
ATOM 624 C CA . ARG A 1 82 ? 21.280 -11.975 -15.899 1.00 47.41 82 ARG A CA 1
ATOM 625 C C . ARG A 1 82 ? 20.957 -13.427 -16.266 1.00 47.41 82 ARG A C 1
ATOM 627 O O . ARG A 1 82 ? 21.882 -14.197 -16.492 1.00 47.41 82 ARG A O 1
ATOM 634 N N . SER A 1 83 ? 19.662 -13.747 -16.352 1.00 47.28 83 SER A N 1
ATOM 635 C CA . SER A 1 83 ? 19.057 -15.035 -16.739 1.00 47.28 83 SER A CA 1
ATOM 636 C C . SER A 1 83 ? 18.417 -15.817 -15.588 1.00 47.28 83 SER A C 1
ATOM 638 O O . SER A 1 83 ? 18.902 -16.877 -15.209 1.00 47.28 83 SER A O 1
ATOM 640 N N . VAL A 1 84 ? 17.238 -15.387 -15.138 1.00 39.91 84 VAL A N 1
ATOM 641 C CA . VAL A 1 84 ? 16.168 -16.343 -14.818 1.00 39.91 84 VAL A CA 1
ATOM 642 C C . VAL A 1 84 ? 14.885 -15.797 -15.427 1.00 39.91 84 VAL A C 1
ATOM 644 O O . VAL A 1 84 ? 14.475 -14.679 -15.140 1.00 39.91 84 VAL A O 1
ATOM 647 N N . THR A 1 85 ? 14.341 -16.590 -16.344 1.00 38.69 85 THR A N 1
ATOM 648 C CA . THR A 1 85 ? 13.019 -16.500 -16.966 1.00 38.69 85 THR A CA 1
ATOM 649 C C . THR A 1 85 ? 12.042 -15.601 -16.219 1.00 38.69 85 THR A C 1
ATOM 651 O O . THR A 1 85 ? 11.582 -15.946 -15.133 1.00 38.69 85 THR A O 1
ATOM 654 N N . GLU A 1 86 ? 11.698 -14.484 -16.861 1.00 42.78 86 GLU A N 1
ATOM 655 C CA . GLU A 1 86 ? 10.514 -13.690 -16.564 1.00 42.78 86 GLU A CA 1
ATOM 656 C C . GLU A 1 86 ? 9.301 -14.627 -16.506 1.00 42.78 86 GLU A C 1
ATOM 658 O O . GLU A 1 86 ? 8.705 -14.973 -17.531 1.00 42.78 86 GLU A O 1
ATOM 663 N N . THR A 1 87 ? 8.890 -15.027 -15.305 1.00 38.47 87 THR A N 1
ATOM 664 C CA . THR A 1 87 ? 7.493 -15.373 -15.068 1.00 38.47 87 THR A CA 1
ATOM 665 C C . THR A 1 87 ? 6.705 -14.077 -15.184 1.00 38.47 87 THR A C 1
ATOM 667 O O . THR A 1 87 ? 6.413 -13.389 -14.210 1.00 38.47 87 THR A O 1
ATOM 670 N N . LYS A 1 88 ? 6.436 -13.723 -16.444 1.00 42.84 88 LYS A N 1
ATOM 671 C CA . LYS A 1 88 ? 5.334 -12.881 -16.888 1.00 42.84 88 LYS A CA 1
ATOM 672 C C . LYS A 1 88 ? 4.078 -13.319 -16.147 1.00 42.84 88 LYS A C 1
ATOM 674 O O . LYS A 1 88 ? 3.507 -14.321 -16.546 1.00 42.84 88 LYS A O 1
ATOM 679 N N . THR A 1 89 ? 3.674 -12.578 -15.123 1.00 39.72 89 THR A N 1
ATOM 680 C CA . THR A 1 89 ? 2.277 -12.319 -14.734 1.00 39.72 89 THR A CA 1
ATOM 681 C C . THR A 1 89 ? 2.285 -11.501 -13.449 1.00 39.72 89 THR A C 1
ATOM 683 O O . THR A 1 89 ? 1.982 -12.009 -12.381 1.00 39.72 89 THR A O 1
ATOM 686 N N . ASP A 1 90 ? 2.682 -10.244 -13.546 1.00 42.47 90 ASP A N 1
ATOM 687 C CA . ASP A 1 90 ? 1.923 -9.172 -12.917 1.00 42.47 90 ASP A CA 1
ATOM 688 C C . ASP A 1 90 ? 2.390 -7.887 -13.588 1.00 42.47 90 ASP A C 1
ATOM 690 O O . ASP A 1 90 ? 3.580 -7.711 -13.855 1.00 42.47 90 ASP A O 1
ATOM 694 N N . THR A 1 91 ? 1.455 -7.035 -13.980 1.00 51.72 91 THR A N 1
ATOM 695 C CA . THR A 1 91 ? 1.706 -5.650 -14.392 1.00 51.72 91 THR A CA 1
ATOM 696 C C . THR A 1 91 ? 2.825 -5.086 -13.518 1.00 51.72 91 THR A C 1
ATOM 698 O O . THR A 1 91 ? 2.601 -4.995 -12.323 1.00 51.72 91 THR A O 1
ATOM 701 N N . ALA A 1 92 ? 4.022 -4.810 -14.060 1.00 70.00 92 ALA A N 1
ATOM 702 C CA . ALA A 1 92 ? 5.221 -4.542 -13.255 1.00 70.00 92 ALA A CA 1
ATOM 703 C C . ALA A 1 92 ? 4.942 -3.460 -12.198 1.00 70.00 92 ALA A C 1
ATOM 705 O O . ALA A 1 92 ? 4.935 -2.266 -12.506 1.00 70.00 92 ALA A O 1
ATOM 706 N N . VAL A 1 93 ? 4.633 -3.898 -10.974 1.00 76.50 93 VAL A N 1
ATOM 707 C CA . VAL A 1 93 ? 4.250 -3.017 -9.880 1.00 76.50 93 VAL A CA 1
ATOM 708 C C . VAL A 1 93 ? 5.492 -2.237 -9.520 1.00 76.50 93 VAL A C 1
ATOM 710 O O . VAL A 1 93 ? 6.553 -2.805 -9.256 1.00 76.50 93 VAL A O 1
ATOM 713 N N . ASP A 1 94 ? 5.367 -0.919 -9.527 1.00 84.38 94 ASP A N 1
ATOM 714 C CA . ASP A 1 94 ? 6.481 -0.043 -9.224 1.00 84.38 94 ASP A CA 1
ATOM 715 C C . ASP A 1 94 ? 6.722 0.013 -7.713 1.00 84.38 94 ASP A C 1
ATOM 717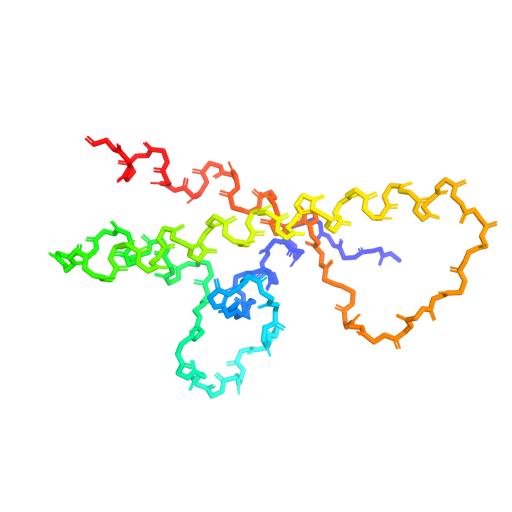 O O . ASP A 1 94 ? 6.373 0.980 -7.034 1.00 84.38 94 ASP A O 1
ATOM 721 N N . TRP A 1 95 ? 7.300 -1.059 -7.166 1.00 85.25 95 TRP A N 1
ATOM 722 C CA . TRP A 1 95 ? 7.526 -1.212 -5.729 1.00 85.25 95 TRP A CA 1
ATOM 723 C C . TRP A 1 95 ? 8.401 -0.101 -5.14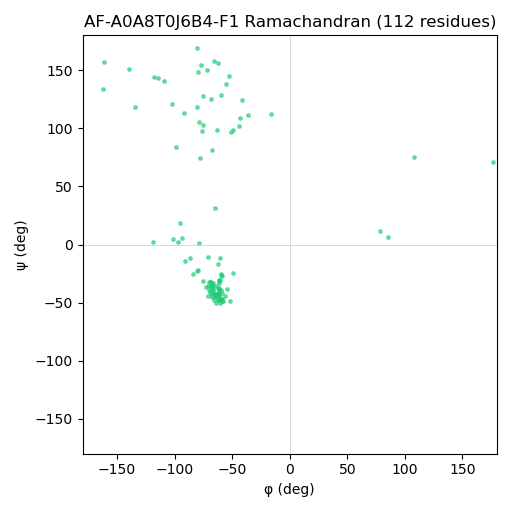4 1.00 85.25 95 TRP A C 1
ATOM 725 O O . TRP A 1 95 ? 8.234 0.265 -3.983 1.00 85.25 95 TRP A O 1
ATOM 735 N N . GLN A 1 96 ? 9.272 0.507 -5.954 1.00 85.00 96 GLN A N 1
ATOM 736 C CA . GLN A 1 96 ? 10.046 1.679 -5.550 1.00 85.00 96 GLN A CA 1
ATOM 737 C C . GLN A 1 96 ? 9.152 2.908 -5.350 1.00 85.00 96 GLN A C 1
ATOM 739 O O . GLN A 1 96 ? 9.299 3.618 -4.352 1.00 85.00 96 GLN A O 1
ATOM 744 N N . ALA A 1 97 ? 8.220 3.163 -6.272 1.00 85.75 97 ALA A N 1
ATOM 745 C CA . ALA A 1 97 ? 7.246 4.240 -6.124 1.00 85.75 97 ALA A CA 1
ATOM 746 C C . ALA A 1 97 ? 6.276 3.965 -4.962 1.00 85.75 97 ALA A C 1
ATOM 748 O O . ALA A 1 97 ? 5.998 4.880 -4.191 1.00 85.75 97 ALA A O 1
ATOM 749 N N . VAL A 1 98 ? 5.827 2.716 -4.781 1.00 87.12 98 VAL A N 1
ATOM 750 C CA . VAL A 1 98 ? 4.962 2.302 -3.658 1.00 87.12 98 VAL A CA 1
ATOM 751 C C . VAL A 1 98 ? 5.654 2.532 -2.314 1.00 87.12 98 VAL A C 1
ATOM 753 O O . VAL A 1 98 ? 5.089 3.200 -1.447 1.00 87.12 98 VAL A O 1
ATOM 756 N N . TRP A 1 99 ? 6.893 2.055 -2.153 1.00 86.44 99 TRP A N 1
ATOM 757 C CA . TRP A 1 99 ? 7.670 2.259 -0.928 1.00 86.44 99 TRP A CA 1
ATOM 758 C C . TRP A 1 99 ? 7.913 3.745 -0.657 1.00 86.44 99 TRP A C 1
ATOM 760 O O . TRP A 1 99 ? 7.700 4.215 0.456 1.00 86.44 99 TRP A O 1
ATOM 770 N N . THR A 1 100 ? 8.295 4.512 -1.685 1.00 85.62 100 THR A N 1
ATOM 771 C CA . THR A 1 100 ? 8.564 5.948 -1.519 1.00 85.62 100 THR A CA 1
ATOM 772 C C . THR A 1 100 ? 7.302 6.739 -1.201 1.00 85.62 100 THR A C 1
ATOM 774 O O . THR A 1 100 ? 7.362 7.686 -0.425 1.00 85.62 100 THR A O 1
ATOM 777 N N . TYR A 1 101 ? 6.158 6.369 -1.778 1.00 84.12 101 TYR A N 1
ATOM 778 C CA . TYR A 1 101 ? 4.884 6.989 -1.440 1.00 84.12 101 TYR A CA 1
ATOM 779 C C . TYR A 1 101 ? 4.530 6.701 0.020 1.00 84.12 101 TYR A C 1
ATOM 781 O O . TYR A 1 101 ? 4.271 7.641 0.762 1.00 84.12 101 TYR A O 1
ATOM 789 N N . ALA A 1 102 ? 4.595 5.433 0.442 1.00 82.69 102 ALA A N 1
ATOM 790 C CA . ALA A 1 102 ? 4.237 4.993 1.791 1.00 82.69 102 ALA A CA 1
ATOM 791 C C . ALA A 1 102 ? 5.193 5.510 2.888 1.00 82.69 102 ALA A C 1
ATOM 793 O O . ALA A 1 102 ? 4.764 5.831 3.988 1.00 82.69 102 ALA A O 1
ATOM 794 N N . VAL A 1 103 ? 6.492 5.624 2.619 1.00 78.19 103 VAL A N 1
ATOM 795 C CA . VAL A 1 103 ? 7.472 6.150 3.593 1.00 78.19 103 VAL A CA 1
ATOM 796 C C . VAL A 1 103 ? 7.659 7.665 3.454 1.00 78.19 103 VAL A C 1
ATOM 798 O O . VAL A 1 103 ? 8.235 8.319 4.323 1.00 78.19 103 VAL A O 1
ATOM 801 N N . GLY A 1 104 ? 7.184 8.245 2.353 1.00 73.31 104 GLY A N 1
ATOM 802 C CA . GLY A 1 104 ? 7.363 9.652 2.043 1.00 73.31 104 GLY A CA 1
ATOM 803 C C . GLY A 1 104 ? 6.702 10.572 3.073 1.00 73.31 104 GLY A C 1
ATOM 804 O O . GLY A 1 104 ? 5.714 10.200 3.704 1.00 73.31 104 GLY A O 1
ATOM 805 N N . PRO A 1 105 ? 7.178 11.823 3.194 1.00 57.81 105 PRO A N 1
ATOM 806 C CA . PRO A 1 105 ? 6.672 12.803 4.163 1.00 57.81 105 PRO A CA 1
ATOM 807 C C . PRO A 1 105 ? 5.181 13.150 3.987 1.00 57.81 105 PRO A C 1
ATOM 809 O O . PRO A 1 105 ? 4.604 13.804 4.847 1.00 57.81 105 PRO A O 1
ATOM 812 N N . GLY A 1 106 ? 4.560 12.734 2.876 1.00 53.41 106 GLY A N 1
ATOM 813 C CA . GLY A 1 106 ? 3.122 12.858 2.640 1.00 53.41 106 GLY A CA 1
ATOM 814 C C . GLY A 1 106 ? 2.274 11.782 3.328 1.00 53.41 106 GLY A C 1
ATOM 815 O O . GLY A 1 106 ? 1.090 12.027 3.563 1.00 53.41 106 GLY A O 1
ATOM 816 N N . LEU A 1 107 ? 2.844 10.620 3.688 1.00 56.56 107 LEU A N 1
ATOM 817 C CA . LEU A 1 107 ? 2.190 9.723 4.636 1.00 56.56 107 LEU A CA 1
ATOM 818 C C . LEU A 1 107 ? 2.387 10.331 6.015 1.00 56.56 107 LEU A C 1
ATOM 820 O O . LEU A 1 107 ? 3.397 10.122 6.682 1.00 56.56 107 LEU A O 1
ATOM 824 N N . GLU A 1 108 ? 1.378 11.051 6.486 1.00 59.75 108 GLU A N 1
ATOM 825 C CA . GLU A 1 108 ? 1.269 11.487 7.877 1.00 59.75 108 GLU A CA 1
ATOM 826 C C . GLU A 1 108 ? 1.105 10.302 8.863 1.00 59.75 108 GLU A C 1
ATOM 828 O O . GLU A 1 108 ? 0.433 10.414 9.889 1.00 59.75 108 GLU A O 1
ATOM 833 N N . LEU A 1 109 ? 1.692 9.142 8.553 1.00 57.66 109 LEU A N 1
ATOM 834 C CA . LEU A 1 109 ? 1.811 7.961 9.399 1.00 57.66 109 LEU A CA 1
ATOM 835 C C . LEU A 1 109 ? 2.536 8.295 10.694 1.00 57.66 109 LEU A C 1
ATOM 837 O O . LEU A 1 109 ? 2.038 7.983 11.769 1.00 57.66 109 LEU A O 1
ATOM 841 N N . ALA A 1 110 ? 3.676 8.985 10.597 1.00 52.56 110 ALA A N 1
ATOM 842 C CA . ALA A 1 110 ? 4.466 9.354 11.769 1.00 52.56 110 ALA A CA 1
ATOM 843 C C . ALA A 1 110 ? 3.681 10.262 12.736 1.00 52.56 110 ALA A C 1
ATOM 845 O O . ALA A 1 110 ? 3.841 10.143 13.947 1.00 52.56 110 ALA A O 1
ATOM 846 N N . SER A 1 111 ? 2.794 11.120 12.215 1.00 49.56 111 SER A N 1
ATOM 847 C CA . SER A 1 111 ? 1.880 11.936 13.028 1.00 49.56 111 SER A CA 1
ATOM 848 C C . SER A 1 111 ? 0.638 11.178 13.506 1.00 49.56 111 SER A C 1
ATOM 850 O O . SER A 1 111 ? 0.035 11.600 14.484 1.00 49.56 111 SER A O 1
ATOM 852 N N . SER A 1 112 ? 0.232 10.091 12.840 1.00 48.81 112 SER A N 1
ATOM 853 C CA . SER A 1 112 ? -0.960 9.304 13.212 1.00 48.81 112 SER A CA 1
ATOM 854 C C . SER A 1 112 ? -0.671 8.216 14.257 1.00 48.81 112 SER A C 1
ATOM 856 O O . SER A 1 112 ? -1.607 7.645 14.800 1.00 48.81 112 SER A O 1
ATOM 858 N N . LEU A 1 113 ? 0.605 7.927 14.539 1.00 55.81 113 LEU A N 1
ATOM 859 C CA . LEU A 1 113 ? 1.056 6.967 15.561 1.00 55.81 113 LEU A CA 1
ATOM 860 C C . LEU A 1 113 ? 1.343 7.614 16.933 1.00 55.81 113 LEU A C 1
ATOM 862 O O . LEU A 1 113 ? 1.876 6.944 17.818 1.00 55.81 113 LEU A O 1
ATOM 866 N N . ARG A 1 114 ? 1.059 8.911 17.093 1.00 49.09 114 ARG A N 1
ATOM 867 C CA . ARG A 1 114 ? 1.333 9.696 18.304 1.00 49.09 114 ARG A CA 1
ATOM 868 C C . ARG A 1 114 ? 0.065 9.929 19.112 1.00 49.09 114 ARG A C 1
ATOM 870 O O . ARG A 1 114 ? 0.182 9.891 20.355 1.00 49.09 114 ARG A O 1
#

Sequence (114 aa):
MGMPWTDRLEAVKFYVFDLDGNVAATHHKSKRVPGCYTLPEAIKLTRSADLSQQDAALLLIAAVLYKAIDGLQAQQLSSNSRSVTETKTDTAVDWQAVWTYAVGPGLELASSLR

Mean predicted aligned error: 9.51 Å

pLDDT: mean 73.6, std 15.6, range [38.47, 89.12]

Solvent-accessible surface area (backbone atoms only — not comparable to full-atom values): 6592 Å² total; per-residue (Å²): 132,78,82,53,72,66,58,49,45,60,48,45,61,3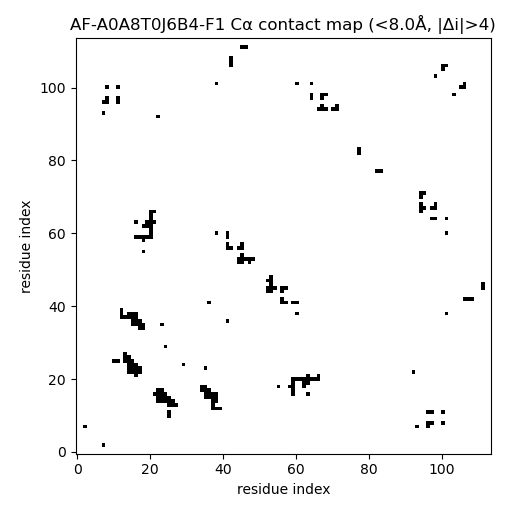9,28,26,25,32,60,79,25,47,78,75,41,68,51,92,82,61,71,86,49,89,75,45,43,26,62,70,54,28,60,54,28,47,69,43,95,46,68,71,48,21,50,54,20,51,48,25,53,51,25,35,49,51,46,19,52,51,48,46,51,51,54,53,51,51,69,72,41,88,82,70,83,81,80,82,80,66,83,83,71,59,28,66,40,46,40,48,50,65,71,28,89,83,40,58,54,78,71,63,77,110

Radius of gyration: 14.98 Å; Cα contacts (8 Å, |Δi|>4): 116; chains: 1; bounding box: 38×29×40 Å

Nearest PDB structures (foldseek):
  8gwe-assembly1_A  TM=4.844E-01  e=1.136E+00  Severe acute respiratory syndrome coronavirus 2
  8jvi-assembly1_B  TM=4.165E-01  e=3.275E+00  Homo sapiens
  9cpb-assembly1_1A  TM=3.940E-01  e=3.088E+00  Bos taurus

InterPro domains:
  IPR055326 Transcriptional elongation regulator MINIYO [PTHR47605] (4-114)

Organism: Ceratodon purpureus (NCBI:txid3225)

Foldseek 3Di:
DDPPLVVLLVQLQQFKAALLQDGPDRDPPDDPDVRIDRLVRLLVQCVDPDPVSVVSSVSNLVNNLVVLVVLVVVVVVCVVDPDDDPPPDDPNRPSVSSNCNSVPPVSCVVVSVD

Secondary structure (DSSP, 8-state):
-PPPHHHHHHHHTT-EEETTS-EEE-STT----TTEEEHHHHHHHTTSS-HHHHHHHHHHHHHHHHHHHHHHHHHHHHHHSS-------S----HHHHHHHHHSTTSTHHHHT-